Protein AF-A0AAX6FVF2-F1 (afdb_monomer_lite)

Organism: Iris pallida (NCBI:txid29817)

Sequence (138 aa):
MNSWFPSPFGSSSSSSNPPPPSGSSSMSAHHRASDRPQSPSNGPPSPAEAAGVIARLKEKSNDELKKLLTDKNAYEAFFNSLEQVKVQKNLRRDLWEETLQLARENLEKEPRISELRNQARFYVRLFGQLSWLLLKKN

Secondary structure (DSSP, 8-state):
-----------------PPPPP-----------S-SPPPPP-SPPPHHHHHHHHHHHHTS-HHHHHHHHH-HHHHHHHHHH-HHHHHHHHHHHHHHHHHHHHHHHHHHHHHHHHHHHHHHHHHHHHHHHHHHHHHHH-

Foldseek 3Di:
DDDDDDDDDDDDDDDDDDDDDDDDDDDDDDDPPDPDPPDPPPDDDDPVVVVLVVVVVVPDDPVLNVCCVPPPVSVVVVCCVDPVNVVVVVVVVVVVVVVVVVVVVVVVCVVVVVVVVVVVVVVVVVVVVVVVVVVVVD

pLDDT: mean 79.13, std 23.98, range [31.61, 98.56]

Radius of gyration: 29.78 Å; chains: 1; bounding box: 60×43×84 Å

InterPro domains:
  IPR009851 Modifier of rudimentary, Modr [PF07200] (58-119)

Structure (mmCIF, N/CA/C/O backbone):
data_AF-A0AAX6FVF2-F1
#
_entry.id   AF-A0AAX6FVF2-F1
#
loop_
_atom_site.group_PDB
_atom_site.id
_atom_site.type_symbol
_atom_site.label_atom_id
_atom_site.label_alt_id
_atom_site.label_comp_id
_atom_site.label_asym_id
_atom_site.label_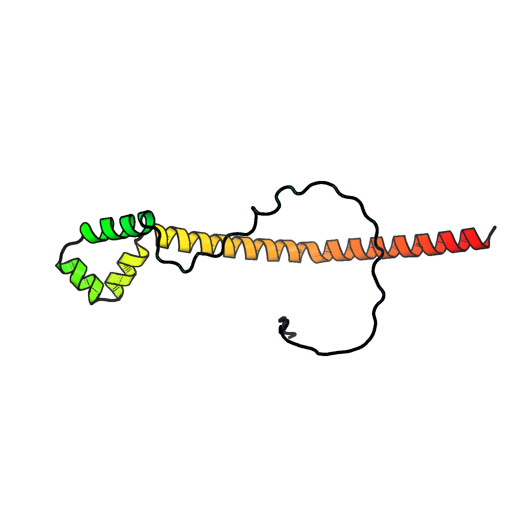entity_id
_atom_site.label_seq_id
_atom_site.pdbx_PDB_ins_code
_atom_site.Cartn_x
_atom_site.Cartn_y
_atom_site.Cartn_z
_atom_site.occupancy
_atom_site.B_iso_or_equiv
_atom_site.auth_seq_id
_atom_site.auth_comp_id
_atom_site.auth_asym_id
_atom_site.auth_atom_id
_atom_site.pdbx_PDB_model_num
ATOM 1 N N . MET A 1 1 ? 25.394 14.541 0.093 1.00 36.22 1 MET A N 1
ATOM 2 C CA . MET A 1 1 ? 24.002 14.104 0.333 1.00 36.22 1 MET A CA 1
ATOM 3 C C . MET A 1 1 ? 23.120 15.151 -0.323 1.00 36.22 1 MET A C 1
ATOM 5 O O . MET A 1 1 ? 23.001 16.238 0.223 1.00 36.22 1 MET A O 1
ATOM 9 N N . ASN A 1 2 ? 22.634 14.884 -1.538 1.00 39.12 2 ASN A N 1
ATOM 10 C CA . ASN A 1 2 ? 21.880 15.860 -2.329 1.00 39.12 2 ASN A CA 1
ATOM 11 C C . ASN A 1 2 ? 20.389 15.561 -2.172 1.00 39.12 2 ASN A C 1
ATOM 13 O O . ASN A 1 2 ? 19.934 14.469 -2.510 1.00 39.12 2 ASN A O 1
ATOM 17 N N . SER A 1 3 ? 19.666 16.517 -1.600 1.00 38.47 3 SER A N 1
ATOM 18 C CA . SER A 1 3 ? 18.232 16.475 -1.347 1.00 38.47 3 SER A CA 1
ATOM 19 C C . SER A 1 3 ? 17.444 16.705 -2.636 1.00 38.47 3 SER A C 1
ATOM 21 O O . SER A 1 3 ? 17.683 17.647 -3.389 1.00 38.47 3 SER A O 1
ATOM 23 N N . TRP A 1 4 ? 16.492 15.809 -2.871 1.00 43.91 4 TRP A N 1
ATOM 24 C CA . TRP A 1 4 ? 15.610 15.771 -4.028 1.00 43.91 4 TRP A CA 1
ATOM 25 C C . TRP A 1 4 ? 14.257 16.360 -3.627 1.00 43.91 4 TRP A C 1
ATOM 27 O O . TRP A 1 4 ? 13.455 15.658 -3.027 1.00 43.91 4 TRP A O 1
ATOM 37 N N . PHE A 1 5 ? 13.998 17.630 -3.939 1.00 54.09 5 PHE A N 1
ATOM 38 C CA . PHE A 1 5 ? 12.639 18.189 -3.985 1.00 54.09 5 PHE A CA 1
ATOM 39 C C . PHE A 1 5 ? 12.593 19.374 -4.961 1.00 54.09 5 PHE A C 1
ATOM 41 O O . PHE A 1 5 ? 13.480 20.227 -4.898 1.00 54.09 5 PHE A O 1
ATOM 48 N N . PRO A 1 6 ? 11.582 19.479 -5.844 1.00 47.97 6 PRO A N 1
ATOM 49 C CA . PRO A 1 6 ? 11.324 20.701 -6.591 1.00 47.97 6 PRO A CA 1
ATOM 50 C C . PRO A 1 6 ? 10.331 21.589 -5.820 1.00 47.97 6 PRO A C 1
ATOM 52 O O . PRO A 1 6 ? 9.224 21.163 -5.493 1.00 47.97 6 PRO A O 1
ATOM 55 N N . SER A 1 7 ? 10.720 22.835 -5.542 1.00 42.03 7 SER A N 1
ATOM 56 C CA . SER A 1 7 ? 9.819 23.873 -5.021 1.00 42.03 7 SER A CA 1
ATOM 57 C C . SER A 1 7 ? 8.908 24.396 -6.140 1.00 42.03 7 SER A C 1
ATOM 59 O O . SER A 1 7 ? 9.421 24.736 -7.208 1.00 42.03 7 SER A O 1
ATOM 61 N N . PRO A 1 8 ? 7.586 24.531 -5.927 1.00 55.03 8 PRO A N 1
ATOM 62 C CA . PRO A 1 8 ? 6.686 25.080 -6.927 1.00 55.03 8 PRO A CA 1
ATOM 63 C C . PRO A 1 8 ? 6.201 26.470 -6.503 1.00 55.03 8 PRO A C 1
ATOM 65 O O . PRO A 1 8 ? 5.220 26.559 -5.777 1.00 55.03 8 PRO A O 1
ATOM 68 N N . PHE A 1 9 ? 6.853 27.548 -6.952 1.00 38.78 9 PHE A N 1
ATOM 69 C CA . PHE A 1 9 ? 6.168 28.811 -7.278 1.00 38.78 9 PHE A CA 1
ATOM 70 C C . PHE A 1 9 ? 7.120 29.849 -7.895 1.00 38.78 9 PHE A C 1
ATOM 72 O O . PHE A 1 9 ? 8.127 30.208 -7.297 1.00 38.78 9 PHE A O 1
ATOM 79 N N . GLY A 1 10 ? 6.726 30.368 -9.061 1.00 34.28 10 GLY A N 1
ATOM 80 C CA . GLY A 1 10 ? 6.940 31.757 -9.478 1.00 34.28 10 GLY A CA 1
ATOM 81 C C . GLY A 1 10 ? 8.358 32.203 -9.843 1.00 34.28 10 GLY A C 1
ATOM 82 O O . GLY A 1 10 ? 9.092 32.710 -9.004 1.00 34.28 10 GLY A O 1
ATOM 83 N N . SER A 1 11 ? 8.687 32.185 -11.135 1.00 33.28 11 SER A N 1
ATOM 84 C CA . SER A 1 11 ? 9.679 33.109 -11.699 1.00 33.28 11 SER A CA 1
ATOM 85 C C . SER A 1 11 ? 9.024 33.903 -12.821 1.00 33.28 11 SER A C 1
ATOM 87 O O . SER A 1 11 ? 8.645 33.351 -13.852 1.00 33.28 11 SER A O 1
ATOM 89 N N . SER A 1 12 ? 8.863 35.201 -12.590 1.00 36.22 12 SER A N 1
ATOM 90 C CA . SER A 1 12 ? 8.478 36.178 -13.600 1.00 36.22 12 SER A CA 1
ATOM 91 C C . SER A 1 12 ? 9.631 36.395 -14.586 1.00 36.22 12 SER A C 1
ATOM 93 O O . SER A 1 12 ? 10.761 36.627 -14.173 1.00 36.22 12 SER A O 1
ATOM 95 N N . SER A 1 13 ? 9.288 36.377 -15.874 1.00 32.94 13 SER A N 1
ATOM 96 C CA . SER A 1 13 ? 9.892 37.133 -16.983 1.00 32.94 13 SER A CA 1
ATOM 97 C C . SER A 1 13 ? 11.406 37.026 -17.235 1.00 32.94 13 SER A C 1
ATOM 99 O O . SER A 1 13 ? 12.203 37.757 -16.658 1.00 32.94 13 SER A O 1
ATOM 101 N N . SER A 1 14 ? 11.789 36.275 -18.273 1.00 36.97 14 SER A N 1
ATOM 102 C CA . SER A 1 14 ? 12.232 36.816 -19.581 1.00 36.97 14 SER A CA 1
ATOM 103 C C . SER A 1 14 ? 13.164 35.852 -20.338 1.00 36.97 14 SER A C 1
ATOM 105 O O . SER A 1 14 ? 13.958 35.132 -19.746 1.00 36.97 14 SER A O 1
ATOM 107 N N . SER A 1 15 ? 13.076 35.929 -21.671 1.00 36.03 15 SER A N 1
ATOM 108 C CA . SER A 1 15 ? 14.020 35.425 -22.685 1.00 36.03 15 SER A CA 1
ATOM 109 C C . SER A 1 15 ? 13.740 34.061 -23.351 1.00 36.03 15 SER A C 1
ATOM 111 O O . SER A 1 15 ? 14.185 33.002 -22.921 1.00 36.03 15 SER A O 1
ATOM 113 N N . SER A 1 16 ? 12.999 34.167 -24.465 1.00 45.78 16 SER A N 1
ATOM 114 C CA . SER A 1 16 ? 13.171 33.503 -25.775 1.00 45.78 16 SER A CA 1
ATOM 115 C C . SER A 1 16 ? 13.467 31.998 -25.852 1.00 45.78 16 SER A C 1
ATOM 117 O O . SER A 1 16 ? 14.612 31.581 -25.729 1.00 45.78 16 SER A O 1
ATOM 119 N N . ASN A 1 17 ? 12.455 31.227 -26.270 1.00 51.97 17 ASN A N 1
ATOM 120 C CA . ASN A 1 17 ? 12.610 29.950 -26.977 1.00 51.97 17 ASN A CA 1
ATOM 121 C C . ASN A 1 17 ? 11.604 29.871 -28.152 1.00 51.97 17 ASN A C 1
ATOM 123 O O . ASN A 1 17 ? 10.545 30.499 -28.075 1.00 51.97 17 ASN A O 1
ATOM 127 N N . PRO A 1 18 ? 11.938 29.166 -29.252 1.00 45.06 18 PRO A N 1
ATOM 128 C CA . PRO A 1 18 ? 11.233 29.254 -30.536 1.00 45.06 18 PRO A CA 1
ATOM 129 C C . PRO A 1 18 ? 9.893 28.489 -30.540 1.00 45.06 18 PRO A C 1
ATOM 131 O O . PRO A 1 18 ? 9.710 27.575 -29.732 1.00 45.06 18 PRO A O 1
ATOM 134 N N . PRO A 1 19 ? 8.948 28.829 -31.441 1.00 48.94 19 PRO A N 1
ATOM 135 C CA . PRO A 1 19 ? 7.636 28.185 -31.484 1.00 48.94 19 PRO A CA 1
ATOM 136 C C . PRO A 1 19 ? 7.715 26.745 -32.033 1.00 48.94 19 PRO A C 1
ATOM 138 O O . PRO A 1 19 ? 8.515 26.479 -32.935 1.00 48.94 19 PRO A O 1
ATOM 141 N N . PRO A 1 20 ? 6.875 25.810 -31.547 1.00 48.06 20 PRO A N 1
ATOM 142 C CA . PRO A 1 20 ? 6.746 24.479 -32.137 1.00 48.06 20 PRO A CA 1
ATOM 143 C C . PRO A 1 20 ? 5.955 24.525 -33.462 1.00 48.06 20 PRO A C 1
ATOM 145 O O . PRO A 1 20 ? 5.094 25.395 -33.636 1.00 48.06 20 PRO A O 1
ATOM 148 N N . PRO A 1 21 ? 6.203 23.594 -34.404 1.00 40.53 21 PRO A N 1
ATOM 149 C CA . PRO A 1 21 ? 5.499 23.573 -35.679 1.00 40.53 21 PRO A CA 1
ATOM 150 C C . PRO A 1 21 ? 4.025 23.206 -35.474 1.00 40.53 21 PRO A C 1
ATOM 152 O O . PRO A 1 21 ? 3.691 22.204 -34.843 1.00 40.53 21 PRO A O 1
ATOM 155 N N . SER A 1 22 ? 3.140 24.023 -36.043 1.00 43.12 22 SER A N 1
ATOM 156 C CA . SER A 1 22 ? 1.724 23.695 -36.195 1.00 43.12 22 SER A CA 1
ATOM 157 C C . SER A 1 22 ? 1.552 22.720 -37.359 1.00 43.12 22 SER A C 1
ATOM 159 O O . SER A 1 22 ? 1.922 23.033 -38.488 1.00 43.12 22 SER A O 1
ATOM 161 N N . GLY A 1 23 ? 0.972 21.553 -37.085 1.00 36.50 23 GLY A N 1
ATOM 162 C CA . GLY A 1 23 ? 0.585 20.558 -38.083 1.00 36.50 23 GLY A CA 1
ATOM 163 C C . GLY A 1 23 ? -0.650 19.799 -37.606 1.00 36.50 23 GLY A C 1
ATOM 164 O O . GLY A 1 23 ? -0.570 18.979 -36.699 1.00 36.50 23 GLY A O 1
ATOM 165 N N . SER A 1 24 ? -1.798 20.139 -38.189 1.00 41.34 24 SER A N 1
ATOM 166 C CA . SER A 1 24 ? -3.126 19.573 -37.931 1.00 41.34 24 SER A CA 1
ATOM 167 C C . SER A 1 24 ? -3.223 18.100 -38.341 1.00 41.34 24 SER A C 1
ATOM 169 O O . SER A 1 24 ? -2.796 17.745 -39.438 1.00 41.34 24 SER A O 1
ATOM 171 N N . SER A 1 25 ? -3.849 17.266 -37.503 1.00 31.61 25 SER A N 1
ATOM 172 C CA . SER A 1 25 ? -4.583 16.053 -37.908 1.00 31.61 25 SER A CA 1
ATOM 173 C C . SER A 1 25 ? -5.517 15.618 -36.774 1.00 31.61 25 SER A C 1
ATOM 175 O O . SER A 1 25 ? -5.077 15.090 -35.755 1.00 31.61 25 SER A O 1
ATOM 177 N N . SER A 1 26 ? -6.815 15.871 -36.940 1.00 42.97 26 SER A N 1
ATOM 178 C CA . SER A 1 26 ? -7.888 15.410 -36.057 1.00 42.97 26 SER A CA 1
ATOM 179 C C . SER A 1 26 ? -8.050 13.894 -36.128 1.00 42.97 26 SER A C 1
ATOM 181 O O . SER A 1 26 ? -8.295 13.423 -37.226 1.00 42.97 26 SER A O 1
ATOM 183 N N . MET A 1 27 ? -8.032 13.157 -35.013 1.00 37.66 27 MET A N 1
ATOM 184 C CA . MET A 1 27 ? -8.818 11.920 -34.835 1.00 37.66 27 MET A CA 1
ATOM 185 C C . MET A 1 27 ? -8.955 11.599 -33.329 1.00 37.66 27 MET A C 1
ATOM 187 O O . MET A 1 27 ? -7.959 11.393 -32.642 1.00 37.66 27 MET A O 1
ATOM 191 N N . SER A 1 28 ? -10.199 11.482 -32.861 1.00 33.06 28 SER A N 1
ATOM 192 C CA . SER A 1 28 ? -10.640 10.604 -31.762 1.00 33.06 28 SER A CA 1
ATOM 193 C C . SER A 1 28 ? -10.348 10.999 -30.308 1.00 33.06 28 SER A C 1
ATOM 195 O O . SER A 1 28 ? -9.429 10.520 -29.645 1.00 33.06 28 SER A O 1
ATOM 197 N N . ALA A 1 29 ? -11.293 11.767 -29.766 1.00 46.72 29 ALA A N 1
ATOM 198 C CA . ALA A 1 29 ? -11.652 11.748 -28.357 1.00 46.72 29 ALA A CA 1
ATOM 199 C C . ALA A 1 29 ? -12.158 10.351 -27.950 1.00 46.72 29 ALA A C 1
ATOM 201 O O . ALA A 1 29 ? -13.327 10.049 -28.145 1.00 46.72 29 ALA A O 1
ATOM 202 N N . HIS A 1 30 ? -11.305 9.514 -27.355 1.00 41.75 30 HIS A N 1
ATOM 203 C CA . HIS A 1 30 ? -11.753 8.368 -26.559 1.00 41.75 30 HIS A CA 1
ATOM 204 C C . HIS A 1 30 ? -10.843 8.160 -25.339 1.00 41.75 30 HIS A C 1
ATOM 206 O O . HIS A 1 30 ? -9.685 7.771 -25.445 1.00 41.75 30 HIS A O 1
ATOM 212 N N . HIS A 1 31 ? -11.422 8.446 -24.170 1.00 44.12 31 HIS A N 1
ATOM 213 C CA . HIS A 1 31 ? -11.210 7.767 -22.889 1.00 44.12 31 HIS A CA 1
ATOM 214 C C . HIS A 1 31 ? -9.762 7.440 -22.479 1.00 44.12 31 HIS A C 1
ATOM 216 O O . HIS A 1 31 ? -9.312 6.301 -22.543 1.00 44.12 31 HIS A O 1
ATOM 222 N N . ARG A 1 32 ? -9.071 8.421 -21.892 1.00 42.50 32 ARG A N 1
ATOM 223 C CA . ARG A 1 32 ? -7.971 8.178 -20.934 1.00 42.50 32 ARG A CA 1
ATOM 224 C C . ARG A 1 32 ? -8.291 8.830 -19.588 1.00 42.50 32 ARG A C 1
ATOM 226 O O . ARG A 1 32 ? -7.498 9.573 -19.026 1.00 42.50 32 ARG A O 1
ATOM 233 N N . ALA A 1 33 ? -9.492 8.563 -19.087 1.00 44.25 33 ALA A N 1
ATOM 234 C CA . ALA A 1 33 ? -9.923 8.947 -17.748 1.00 44.25 33 ALA A CA 1
ATOM 235 C C . ALA A 1 33 ? -10.429 7.700 -17.010 1.00 44.25 33 ALA A C 1
ATOM 237 O O . ALA A 1 33 ? -11.616 7.585 -16.743 1.00 44.25 33 ALA A O 1
ATOM 238 N N . SER A 1 34 ? -9.550 6.726 -16.754 1.00 51.22 34 SER A N 1
ATOM 239 C CA . SER A 1 34 ? -9.898 5.595 -15.877 1.00 51.22 34 SER A CA 1
ATOM 240 C C . SER A 1 34 ? -8.738 5.009 -15.061 1.00 51.22 34 SER A C 1
ATOM 242 O O . SER A 1 34 ? -8.964 4.038 -14.354 1.00 51.22 34 SER A O 1
ATOM 244 N N . ASP A 1 35 ? -7.539 5.605 -15.087 1.00 45.34 35 ASP A N 1
ATOM 245 C CA . ASP A 1 35 ? -6.377 5.083 -14.336 1.00 45.34 35 ASP A CA 1
ATOM 246 C C . ASP A 1 35 ? -5.830 6.053 -13.283 1.00 45.34 35 ASP A C 1
ATOM 248 O O . ASP A 1 35 ? -4.775 5.818 -12.698 1.00 45.34 35 ASP A O 1
ATOM 252 N N . ARG A 1 36 ? -6.528 7.162 -13.002 1.00 46.81 36 ARG A N 1
ATOM 253 C CA . ARG A 1 36 ? -6.190 7.961 -11.821 1.00 46.81 36 ARG A CA 1
ATOM 254 C C . ARG A 1 36 ? -6.860 7.292 -10.622 1.00 46.81 36 ARG A C 1
ATOM 256 O O . ARG A 1 36 ? -8.0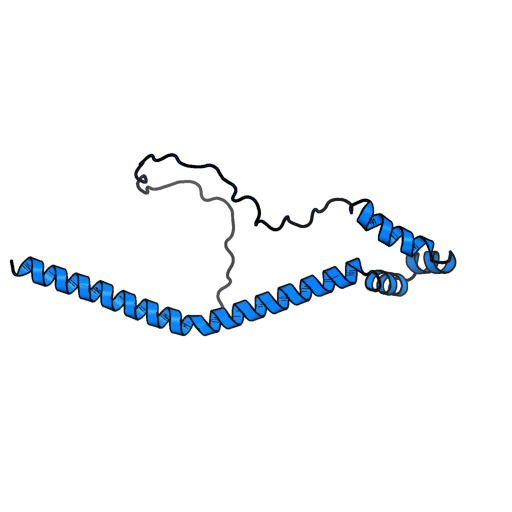89 7.375 -10.555 1.00 46.81 36 ARG A O 1
ATOM 263 N N . PRO A 1 37 ? -6.118 6.668 -9.681 1.00 52.06 37 PRO A N 1
ATOM 264 C CA . PRO A 1 37 ? -6.718 6.238 -8.429 1.00 52.06 37 PRO A CA 1
ATOM 265 C C . PRO A 1 37 ? -7.348 7.481 -7.812 1.00 52.06 37 PRO A C 1
ATOM 267 O O . PRO A 1 37 ? -6.670 8.491 -7.586 1.00 52.06 37 PRO A O 1
ATOM 270 N N . GLN A 1 38 ? -8.671 7.455 -7.663 1.00 57.56 38 GLN A N 1
ATOM 271 C CA . GLN A 1 38 ? -9.371 8.542 -7.008 1.00 57.56 38 GLN A CA 1
ATOM 272 C C . GLN A 1 38 ? -8.747 8.682 -5.625 1.00 57.56 38 GLN A C 1
ATOM 274 O O . GLN A 1 38 ? -8.672 7.713 -4.869 1.00 57.56 38 GLN A O 1
ATOM 279 N N . SER A 1 39 ? -8.215 9.870 -5.336 1.00 56.47 39 SER A N 1
ATOM 280 C CA . SER A 1 39 ? -7.739 10.186 -3.996 1.00 56.47 39 SER A CA 1
ATOM 281 C C . SER A 1 39 ? -8.857 9.831 -3.017 1.00 56.47 39 SER A C 1
ATOM 283 O O . SER A 1 39 ? -10.012 10.139 -3.331 1.00 56.47 39 SER A O 1
ATOM 285 N N . PRO A 1 40 ? -8.554 9.170 -1.882 1.00 61.78 40 PRO A N 1
ATOM 286 C CA . PRO A 1 40 ? -9.576 8.845 -0.902 1.00 61.78 40 PRO A CA 1
ATOM 287 C C . PRO A 1 40 ? -10.330 10.133 -0.590 1.00 61.78 40 PRO A C 1
ATOM 289 O O . PRO A 1 40 ? -9.732 11.145 -0.223 1.00 61.78 40 PRO A O 1
ATOM 292 N N . SER A 1 41 ? -11.629 10.116 -0.873 1.00 60.66 41 SER A N 1
ATOM 293 C CA . SER A 1 41 ? -12.500 11.248 -0.614 1.00 60.66 41 SER A CA 1
ATOM 294 C C . SER A 1 41 ? -12.402 11.559 0.876 1.00 60.66 41 SER A C 1
ATOM 296 O O . SER A 1 41 ? -12.729 10.711 1.700 1.00 60.66 41 SER A O 1
ATOM 298 N N . ASN A 1 42 ? -11.973 12.771 1.232 1.00 61.62 42 ASN A N 1
ATOM 299 C CA . ASN A 1 42 ? -11.995 13.266 2.616 1.00 61.62 42 ASN A CA 1
ATOM 300 C C . ASN A 1 42 ? -13.433 13.571 3.098 1.00 61.62 42 ASN A C 1
ATOM 302 O O . ASN A 1 42 ? -13.626 14.340 4.039 1.00 61.62 42 ASN A O 1
ATOM 306 N N . GLY A 1 43 ? -14.448 13.040 2.412 1.00 71.12 43 GLY A N 1
ATOM 307 C CA . GLY A 1 43 ? -15.849 13.165 2.778 1.00 71.12 43 GLY A CA 1
ATOM 308 C C . GLY A 1 43 ? -16.242 12.215 3.914 1.00 71.12 43 GLY A C 1
ATOM 309 O O . GLY A 1 43 ? -15.492 11.299 4.255 1.00 71.12 43 GLY A O 1
ATOM 310 N N . PRO A 1 44 ? -17.425 12.425 4.514 1.00 72.25 44 PRO A N 1
ATOM 311 C CA . PRO A 1 44 ? -17.982 11.479 5.472 1.00 72.25 44 PRO A CA 1
ATOM 312 C C . PRO A 1 44 ? -18.103 10.083 4.833 1.00 72.25 44 PRO A C 1
ATOM 314 O O . PRO A 1 44 ? -18.369 9.995 3.628 1.00 72.25 44 PRO A O 1
ATOM 317 N N . PRO A 1 45 ? -17.910 9.003 5.616 1.00 74.75 45 PRO A N 1
ATOM 318 C CA . PRO A 1 45 ? -17.991 7.640 5.101 1.00 74.75 45 PRO A CA 1
ATOM 319 C C . PRO A 1 45 ? -19.347 7.397 4.439 1.00 74.75 45 PRO A C 1
ATOM 321 O O . PRO A 1 45 ? -20.370 7.945 4.867 1.00 74.75 45 PRO A O 1
ATOM 324 N N . SER A 1 46 ? -19.360 6.557 3.405 1.00 83.12 46 SER A N 1
ATOM 325 C CA . SER A 1 46 ? -20.605 6.171 2.742 1.00 83.12 46 SER A CA 1
ATOM 326 C C . SER A 1 46 ? -21.574 5.555 3.764 1.00 83.12 46 SER A C 1
ATOM 328 O O . SER A 1 46 ? -21.128 4.857 4.681 1.00 83.12 46 SER A O 1
ATOM 330 N N . PRO A 1 47 ? -22.902 5.736 3.619 1.00 82.62 47 PRO A N 1
ATOM 331 C CA . PRO A 1 47 ? -23.882 5.131 4.521 1.00 82.62 47 PRO A CA 1
ATOM 332 C C . PRO A 1 47 ? -23.678 3.624 4.730 1.00 82.62 47 PRO A C 1
ATOM 334 O O . PRO A 1 47 ? -23.845 3.130 5.842 1.00 82.62 47 PRO A O 1
ATOM 337 N N . ALA A 1 48 ? -23.257 2.899 3.689 1.00 83.69 48 ALA A N 1
ATOM 338 C CA . ALA A 1 48 ? -22.958 1.471 3.775 1.00 83.69 48 ALA A CA 1
ATOM 339 C C . ALA A 1 48 ? -21.716 1.172 4.638 1.00 83.69 48 ALA A C 1
ATOM 341 O O . ALA A 1 48 ? -21.715 0.221 5.420 1.00 83.69 48 ALA A O 1
ATOM 342 N N . GLU A 1 49 ? -20.673 1.999 4.536 1.00 81.56 49 GLU A N 1
ATOM 343 C CA . GLU A 1 49 ? -19.446 1.851 5.325 1.00 81.56 49 GLU A CA 1
ATOM 344 C C . GLU A 1 49 ? -19.708 2.134 6.806 1.00 81.56 49 GLU A C 1
ATOM 346 O O . GLU A 1 49 ? -19.274 1.368 7.670 1.00 81.56 49 GLU A O 1
ATOM 351 N N . ALA A 1 50 ? -20.473 3.192 7.094 1.00 85.38 50 ALA A N 1
ATOM 352 C CA . ALA A 1 50 ? -20.866 3.565 8.448 1.00 85.38 50 ALA A CA 1
ATOM 353 C C . ALA A 1 50 ? -21.815 2.534 9.083 1.00 85.38 50 ALA A C 1
ATOM 355 O O . ALA A 1 50 ? -21.672 2.213 10.265 1.00 85.38 50 ALA A O 1
ATOM 356 N N . ALA A 1 51 ? -22.750 1.968 8.309 1.00 87.25 51 ALA A N 1
ATOM 357 C CA . ALA A 1 51 ? -23.696 0.963 8.794 1.00 87.25 51 ALA A CA 1
ATOM 358 C C . ALA A 1 51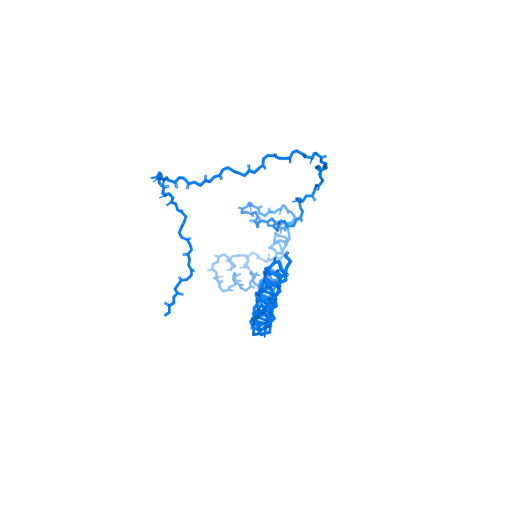 ? -22.995 -0.272 9.387 1.00 87.25 51 ALA A C 1
ATOM 360 O O . ALA A 1 51 ? -23.442 -0.793 10.409 1.00 87.25 51 ALA A O 1
ATOM 361 N N . GLY A 1 52 ? -21.870 -0.700 8.803 1.00 86.81 52 GLY A N 1
ATOM 362 C CA . GLY A 1 52 ? -21.084 -1.825 9.319 1.00 86.81 52 GLY A CA 1
ATOM 363 C C . GLY A 1 52 ? -20.495 -1.564 10.709 1.00 86.81 52 GLY A C 1
ATOM 364 O O . GLY A 1 52 ? -20.547 -2.429 11.584 1.00 86.81 52 GLY A O 1
ATOM 365 N N . VAL A 1 53 ? -19.992 -0.350 10.949 1.00 90.62 53 VAL A N 1
ATOM 366 C CA . VAL A 1 53 ? -19.469 0.051 12.265 1.00 90.62 53 VAL A CA 1
ATOM 367 C C . VAL A 1 53 ? -20.607 0.203 13.275 1.00 90.62 53 VAL A C 1
ATOM 369 O O . VAL A 1 53 ? -20.496 -0.268 14.406 1.00 90.62 53 VAL A O 1
ATOM 372 N N . ILE A 1 54 ? -21.732 0.796 12.863 1.00 91.44 54 ILE A N 1
ATOM 373 C CA . ILE A 1 54 ? -22.915 0.973 13.716 1.00 91.44 54 ILE A CA 1
ATOM 374 C C . ILE A 1 54 ? -23.489 -0.382 14.149 1.00 91.44 54 ILE A C 1
ATOM 376 O O . ILE A 1 54 ? -23.833 -0.543 15.318 1.00 91.44 54 ILE A O 1
ATOM 380 N N . ALA A 1 55 ? -23.556 -1.374 13.255 1.00 91.69 55 ALA A N 1
ATOM 381 C CA . ALA A 1 55 ? -24.005 -2.725 13.598 1.00 91.69 55 ALA A CA 1
ATOM 382 C C . ALA A 1 55 ? -23.135 -3.351 14.703 1.00 91.69 55 ALA A C 1
ATOM 384 O O . ALA A 1 55 ? -23.663 -3.806 15.714 1.00 91.69 55 ALA A O 1
ATOM 385 N N . ARG A 1 56 ? -21.805 -3.256 14.572 1.00 92.44 56 ARG A N 1
ATOM 386 C CA . ARG A 1 56 ? -20.847 -3.737 15.585 1.00 92.44 56 ARG A CA 1
ATOM 387 C C . ARG A 1 56 ? -20.959 -3.004 16.921 1.00 92.44 56 ARG A C 1
ATOM 389 O O . ARG A 1 56 ? -20.726 -3.601 17.967 1.00 92.44 56 ARG A O 1
ATOM 396 N N . LEU A 1 57 ? -21.291 -1.713 16.904 1.00 94.62 57 LEU A N 1
ATOM 397 C CA . LEU A 1 57 ? -21.523 -0.942 18.127 1.00 94.62 57 LEU A CA 1
ATOM 398 C C . LEU A 1 57 ? -22.840 -1.334 18.808 1.00 94.62 57 LEU A C 1
ATOM 400 O O . LEU A 1 57 ? -22.883 -1.404 20.031 1.00 94.62 57 LEU A O 1
ATOM 404 N N . LYS A 1 58 ? -23.895 -1.633 18.039 1.00 94.44 58 LYS A N 1
ATOM 405 C CA . LYS A 1 58 ? -25.194 -2.076 18.576 1.00 94.44 58 LYS A CA 1
ATOM 406 C C . LYS A 1 58 ? -25.137 -3.436 19.277 1.00 94.44 58 LYS A C 1
ATOM 408 O O . LYS A 1 58 ? -25.990 -3.708 20.112 1.00 94.44 58 LYS A O 1
ATOM 413 N N . GLU A 1 59 ? -24.168 -4.276 18.931 1.00 95.06 59 GLU A N 1
ATOM 414 C CA . GLU A 1 59 ? -23.947 -5.586 19.561 1.00 95.06 59 GLU A CA 1
ATOM 415 C C . GLU A 1 59 ? -23.284 -5.487 20.945 1.00 95.06 59 GLU A C 1
ATOM 417 O O . GLU A 1 59 ? -23.253 -6.472 21.680 1.00 95.06 59 GLU A O 1
ATOM 422 N N . LYS A 1 60 ? -22.752 -4.317 21.319 1.00 94.94 60 LYS A N 1
ATOM 423 C CA . LYS A 1 60 ? -22.075 -4.108 22.603 1.00 94.94 60 LYS A CA 1
ATOM 424 C C . LYS A 1 60 ? -23.044 -3.730 23.714 1.00 94.94 60 LYS A C 1
ATOM 426 O O . LYS A 1 60 ? -24.030 -3.026 23.502 1.00 94.94 60 LYS A O 1
ATOM 431 N N . SER A 1 61 ? -22.713 -4.143 24.932 1.00 96.94 61 SER A N 1
ATOM 432 C CA . SER A 1 61 ? -23.443 -3.717 26.128 1.00 96.94 61 SER A CA 1
ATOM 433 C C . SER A 1 61 ? -23.203 -2.234 26.451 1.00 96.94 61 SER A C 1
ATOM 435 O O . SER A 1 61 ? -22.212 -1.632 26.031 1.00 96.94 61 SER A O 1
ATOM 437 N N . ASN A 1 62 ? -24.085 -1.638 27.259 1.00 96.25 62 ASN A N 1
ATOM 438 C CA . ASN A 1 62 ? -23.924 -0.252 27.714 1.00 96.25 62 ASN A CA 1
ATOM 439 C C . ASN A 1 62 ? -22.602 -0.023 28.461 1.00 96.25 62 ASN A C 1
ATOM 441 O O . ASN A 1 62 ? -21.977 1.022 28.287 1.00 96.25 62 ASN A O 1
ATOM 445 N N . ASP A 1 63 ? -22.162 -0.989 29.269 1.00 97.25 63 ASP A N 1
ATOM 446 C CA . ASP A 1 63 ? -20.907 -0.879 30.016 1.00 97.25 63 ASP A CA 1
ATOM 447 C C . ASP A 1 63 ? -19.698 -0.937 29.085 1.00 97.25 63 ASP A C 1
ATOM 449 O O . ASP A 1 63 ? -18.754 -0.163 29.242 1.00 97.25 63 ASP A O 1
ATOM 453 N N . GLU A 1 64 ? -19.745 -1.780 28.051 1.00 96.31 64 GLU A N 1
ATOM 454 C CA . GLU A 1 64 ? -18.718 -1.793 27.013 1.00 96.31 64 GLU A CA 1
ATOM 455 C C . GLU A 1 64 ? -18.693 -0.496 26.207 1.00 96.31 64 GLU A C 1
ATOM 457 O O . GLU A 1 64 ? -17.611 -0.002 25.911 1.00 96.31 64 GLU A O 1
ATOM 462 N N . LEU A 1 65 ? -19.851 0.071 25.858 1.00 97.00 65 LEU A N 1
ATOM 463 C CA . LEU A 1 65 ? -19.921 1.352 25.150 1.00 97.00 65 LEU A CA 1
ATOM 464 C C . LEU A 1 65 ? -19.350 2.491 26.003 1.00 97.00 65 LEU A C 1
ATOM 466 O O . LEU A 1 65 ? -18.530 3.267 25.517 1.00 97.00 65 LEU A O 1
ATOM 470 N N . LYS A 1 66 ? -19.702 2.558 27.293 1.00 97.19 66 LYS A N 1
ATOM 471 C CA . LYS A 1 66 ? -19.095 3.508 28.241 1.00 97.19 66 LYS A CA 1
ATOM 472 C C . LYS A 1 66 ? -17.587 3.305 28.347 1.00 97.19 66 LYS A C 1
ATOM 474 O O . LYS A 1 66 ? -16.832 4.278 28.333 1.00 97.19 66 LYS A O 1
ATOM 479 N N . LYS A 1 67 ? -17.138 2.047 28.402 1.00 97.44 67 LYS A N 1
ATOM 480 C CA . LYS A 1 67 ? -15.715 1.707 28.410 1.00 97.44 67 LYS A CA 1
ATOM 481 C C . LYS A 1 67 ? -15.025 2.177 27.132 1.00 97.44 67 LYS A C 1
ATOM 483 O O . LYS A 1 67 ? -13.983 2.801 27.237 1.00 97.44 67 LYS A O 1
ATOM 488 N N . LEU A 1 68 ? -15.608 1.967 25.952 1.00 97.06 68 LEU A N 1
ATOM 489 C CA . LEU A 1 68 ? -15.060 2.477 24.689 1.00 97.06 68 LEU A CA 1
ATOM 490 C C . LEU A 1 68 ? -14.944 4.007 24.661 1.00 97.06 68 LEU A C 1
ATOM 492 O O . LEU A 1 68 ? -14.033 4.526 24.026 1.00 97.06 68 LEU A O 1
ATOM 496 N N . LEU A 1 69 ? -15.843 4.726 25.338 1.00 95.56 69 LEU A N 1
ATOM 497 C CA . LEU A 1 69 ? -15.792 6.189 25.433 1.00 95.56 69 LEU A CA 1
ATOM 498 C C . LEU A 1 69 ? -14.738 6.705 26.423 1.00 95.56 69 LEU A C 1
ATOM 500 O O . LEU A 1 69 ? -14.290 7.839 26.287 1.00 95.56 69 LEU A O 1
ATOM 504 N N . THR A 1 70 ? -14.361 5.902 27.421 1.00 97.06 70 THR A N 1
ATOM 505 C CA . THR A 1 70 ? -13.527 6.358 28.551 1.00 97.06 70 THR A CA 1
ATOM 506 C C . THR A 1 70 ? -12.113 5.773 28.518 1.00 97.06 70 THR A C 1
ATOM 508 O O . THR A 1 70 ? -11.149 6.443 28.876 1.00 97.06 70 THR A O 1
ATOM 511 N N . ASP A 1 71 ? -11.974 4.521 28.083 1.00 97.94 71 ASP A N 1
ATOM 512 C CA . ASP A 1 71 ? -10.722 3.770 28.033 1.00 97.94 71 ASP A CA 1
ATOM 513 C C . ASP A 1 71 ? -10.170 3.750 26.603 1.00 97.94 71 ASP A C 1
ATOM 515 O O . ASP A 1 71 ? -10.679 3.068 25.706 1.00 97.94 71 ASP A O 1
ATOM 519 N N . LYS A 1 72 ? -9.067 4.478 26.412 1.00 97.06 72 LYS A N 1
ATOM 520 C CA . LYS A 1 72 ? -8.352 4.563 25.138 1.00 97.06 72 LYS A CA 1
ATOM 521 C C . LYS A 1 72 ? -7.908 3.192 24.622 1.00 97.06 72 LYS A C 1
ATOM 523 O O . LYS A 1 72 ? -8.017 2.937 23.427 1.00 97.06 72 LYS A O 1
ATOM 528 N N . ASN A 1 73 ? -7.439 2.302 25.493 1.00 97.25 73 ASN A N 1
ATOM 529 C CA . ASN A 1 73 ? -6.951 0.989 25.071 1.00 97.25 73 ASN A CA 1
ATOM 530 C C . ASN A 1 73 ? -8.111 0.105 24.605 1.00 97.25 73 ASN A C 1
ATOM 532 O O . ASN A 1 73 ? -7.976 -0.632 23.629 1.00 97.25 73 ASN A O 1
ATOM 536 N N . ALA A 1 74 ? -9.270 0.209 25.262 1.00 97.25 74 ALA A N 1
ATOM 537 C CA . ALA A 1 74 ? -10.484 -0.472 24.822 1.00 97.25 74 ALA A CA 1
ATOM 538 C C . ALA A 1 74 ? -10.953 0.037 23.453 1.00 97.25 74 ALA A C 1
ATOM 540 O O . ALA A 1 74 ? -11.297 -0.771 22.586 1.00 97.25 74 ALA A O 1
ATOM 541 N N . TYR A 1 75 ? -10.926 1.357 23.243 1.00 97.12 75 TYR A N 1
ATOM 542 C CA . TYR A 1 75 ? -11.221 1.957 21.945 1.00 97.12 75 TYR A CA 1
ATOM 543 C C . TYR A 1 75 ? -10.259 1.468 20.863 1.00 97.12 75 TYR A C 1
ATOM 545 O O . TYR A 1 75 ? -10.702 0.994 19.821 1.00 97.12 75 TYR A O 1
ATOM 553 N N . GLU A 1 76 ? -8.949 1.533 21.105 1.00 96.56 76 GLU A N 1
ATOM 554 C CA . GLU A 1 76 ? -7.944 1.109 20.131 1.00 96.56 76 GLU A CA 1
ATOM 555 C C . GLU A 1 76 ? -8.069 -0.380 19.801 1.00 96.56 76 GLU A C 1
ATOM 557 O O . GLU A 1 76 ? -7.997 -0.757 18.631 1.00 96.56 76 GLU A O 1
ATOM 562 N N . ALA A 1 77 ? -8.313 -1.234 20.797 1.00 96.31 77 ALA A N 1
ATOM 563 C CA . ALA A 1 77 ? -8.550 -2.656 20.576 1.00 96.31 77 ALA A CA 1
ATOM 564 C C . ALA A 1 77 ? -9.780 -2.893 19.684 1.00 96.31 77 ALA A C 1
ATOM 566 O O . ALA A 1 77 ? -9.703 -3.650 18.715 1.00 96.31 77 ALA A O 1
ATOM 567 N N . PHE A 1 78 ? -10.895 -2.206 19.955 1.00 95.69 78 PHE A N 1
ATOM 568 C CA . PHE A 1 78 ? -12.089 -2.277 19.114 1.00 95.69 78 PHE A CA 1
ATOM 569 C C . PHE A 1 78 ? -11.831 -1.741 17.702 1.00 95.69 78 PHE A C 1
ATOM 571 O O . PHE A 1 78 ? -12.130 -2.429 16.728 1.00 95.69 78 PHE A O 1
ATOM 578 N N . PHE A 1 79 ? -11.219 -0.566 17.575 1.00 94.00 79 PHE A N 1
ATOM 579 C CA . PHE A 1 79 ? -10.891 0.054 16.293 1.00 94.00 79 PHE A CA 1
ATOM 580 C C . PHE A 1 79 ? -10.017 -0.867 15.432 1.00 94.00 79 PHE A C 1
ATOM 582 O O . PHE A 1 79 ? -10.301 -1.083 14.259 1.00 94.00 79 PHE A O 1
ATOM 589 N N . ASN A 1 80 ? -9.002 -1.493 16.030 1.00 94.69 80 ASN A N 1
ATOM 590 C CA . ASN A 1 80 ? -8.133 -2.457 15.353 1.00 94.69 80 ASN A CA 1
ATOM 591 C C . ASN A 1 80 ? -8.821 -3.796 15.042 1.00 94.69 80 ASN A C 1
ATOM 593 O O . ASN A 1 80 ? -8.333 -4.554 14.202 1.00 94.69 80 ASN A O 1
ATOM 597 N N . SER A 1 81 ? -9.940 -4.104 15.700 1.00 93.81 81 SER A N 1
ATOM 598 C CA . SER A 1 81 ? -10.737 -5.299 15.410 1.00 93.81 81 SER A CA 1
ATOM 599 C C . SER A 1 81 ? -11.609 -5.150 14.159 1.00 93.81 81 SER A C 1
ATOM 601 O O . SER A 1 81 ? -11.950 -6.169 13.552 1.00 93.81 81 SER A O 1
ATOM 603 N N . LEU A 1 82 ? -11.929 -3.910 13.756 1.00 93.44 82 LEU A N 1
ATOM 604 C CA . LEU A 1 82 ? -12.780 -3.613 12.604 1.00 93.44 82 LEU A CA 1
ATOM 605 C C . LEU A 1 82 ? -12.132 -4.098 11.303 1.00 93.44 82 LEU A C 1
ATOM 607 O O . LEU A 1 82 ? -10.987 -3.761 10.998 1.00 93.44 82 LEU A O 1
ATOM 611 N N . GLU A 1 83 ? -12.895 -4.844 10.504 1.00 91.06 83 GLU A N 1
ATOM 612 C CA . GLU A 1 83 ? -12.397 -5.437 9.257 1.00 91.06 83 GLU A CA 1
ATOM 613 C C . GLU A 1 83 ? -11.915 -4.372 8.268 1.00 91.06 83 GLU A C 1
ATOM 615 O O . GLU A 1 83 ? -10.835 -4.489 7.705 1.00 91.06 83 GLU A O 1
ATOM 620 N N . GLN A 1 84 ? -12.651 -3.267 8.148 1.00 88.94 84 GLN A N 1
ATOM 621 C CA . GLN A 1 84 ? -12.272 -2.123 7.311 1.00 88.94 84 GLN A CA 1
ATOM 622 C C . GLN A 1 84 ? -10.880 -1.578 7.676 1.00 88.94 84 GLN A C 1
ATOM 624 O O . GLN A 1 84 ? -10.062 -1.303 6.800 1.00 88.94 84 GLN A O 1
ATOM 629 N N . VAL A 1 85 ? -10.581 -1.476 8.976 1.00 92.25 85 VAL A N 1
ATOM 630 C CA . VAL A 1 85 ? -9.287 -0.988 9.472 1.00 92.25 85 VAL A CA 1
ATOM 631 C C . VAL A 1 85 ? -8.182 -2.004 9.185 1.00 92.25 85 VAL A C 1
ATOM 633 O O . VAL A 1 85 ? -7.084 -1.614 8.785 1.00 92.25 85 VAL A O 1
ATOM 636 N N . LYS A 1 86 ? -8.456 -3.304 9.344 1.00 93.94 86 LYS A N 1
ATOM 637 C CA . LYS A 1 86 ? -7.503 -4.372 9.007 1.00 93.94 86 LYS A CA 1
ATOM 638 C C . LYS A 1 86 ? -7.176 -4.382 7.518 1.00 93.94 86 LYS A C 1
ATOM 640 O O . LYS A 1 86 ? -5.999 -4.348 7.166 1.00 93.94 86 LYS A O 1
ATOM 645 N N . VAL A 1 87 ? -8.198 -4.353 6.664 1.00 92.88 87 VAL A N 1
ATOM 646 C CA . VAL A 1 87 ? -8.057 -4.308 5.204 1.00 92.88 87 VAL A CA 1
ATOM 647 C C . VAL A 1 87 ? -7.231 -3.095 4.788 1.00 92.88 87 VAL A C 1
ATOM 649 O O . VAL A 1 87 ? -6.243 -3.249 4.077 1.00 92.88 87 VAL A O 1
ATOM 652 N N . GLN A 1 88 ? -7.552 -1.899 5.290 1.00 91.88 88 GLN A N 1
ATOM 653 C CA . GLN A 1 88 ? -6.809 -0.686 4.944 1.00 91.88 88 GLN A CA 1
ATOM 654 C C . GLN A 1 88 ? -5.344 -0.737 5.406 1.00 91.88 88 GLN A C 1
ATOM 656 O O . GLN A 1 88 ? -4.445 -0.297 4.686 1.00 91.88 88 GLN A O 1
ATOM 661 N N . LYS A 1 89 ? -5.083 -1.260 6.611 1.00 93.69 89 LYS A N 1
ATOM 662 C CA . LYS A 1 89 ? -3.716 -1.429 7.127 1.00 93.69 89 LYS A CA 1
ATOM 663 C C . LYS A 1 89 ? -2.911 -2.413 6.290 1.00 93.69 89 LYS A C 1
ATOM 665 O O . LYS A 1 89 ? -1.741 -2.144 6.028 1.00 93.69 89 LYS A O 1
ATOM 670 N N . ASN A 1 90 ? -3.530 -3.518 5.886 1.00 95.75 90 ASN A N 1
ATOM 671 C CA . ASN A 1 90 ? -2.884 -4.518 5.049 1.00 95.75 90 ASN A CA 1
ATOM 672 C C . ASN A 1 90 ? -2.590 -3.961 3.663 1.00 95.75 90 ASN A C 1
ATOM 674 O O . ASN A 1 90 ? -1.430 -3.933 3.283 1.00 95.75 90 ASN A O 1
ATOM 678 N N . LEU A 1 91 ? -3.577 -3.351 3.005 1.00 96.69 91 LEU A N 1
ATOM 679 C CA . LEU A 1 91 ? -3.388 -2.727 1.697 1.00 96.69 91 LEU A CA 1
ATOM 680 C C . LEU A 1 91 ? -2.247 -1.701 1.703 1.00 96.69 91 LEU A C 1
ATOM 682 O O . LEU A 1 91 ? -1.439 -1.660 0.784 1.00 96.69 91 LEU A O 1
ATOM 686 N N . ARG A 1 92 ? -2.146 -0.877 2.755 1.00 96.50 92 ARG A N 1
ATOM 687 C CA . ARG A 1 92 ? -1.033 0.072 2.898 1.00 96.50 92 ARG A CA 1
ATOM 688 C C . ARG A 1 92 ?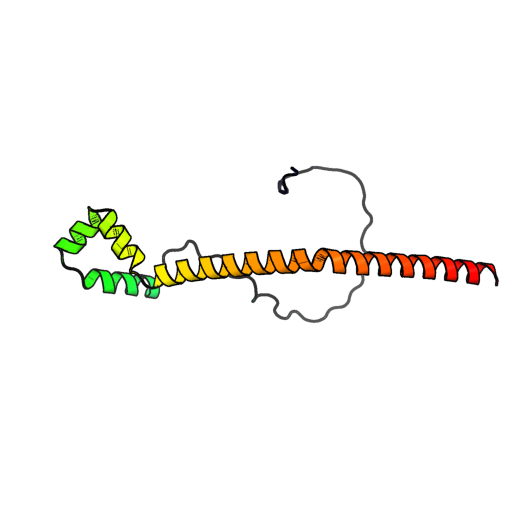 0.320 -0.636 2.980 1.00 96.50 92 ARG A C 1
ATOM 690 O O . ARG A 1 92 ? 1.283 -0.145 2.398 1.00 96.50 92 ARG A O 1
ATOM 697 N N . ARG A 1 93 ? 0.403 -1.722 3.750 1.00 97.31 93 ARG A N 1
ATOM 698 C CA . ARG A 1 93 ? 1.633 -2.505 3.902 1.00 97.31 93 ARG A CA 1
ATOM 699 C C . ARG A 1 93 ? 2.021 -3.143 2.576 1.00 97.31 93 ARG A C 1
ATOM 701 O O . ARG A 1 93 ? 3.148 -2.951 2.145 1.00 97.31 93 ARG A O 1
ATOM 708 N N . ASP A 1 94 ? 1.076 -3.810 1.928 1.00 97.44 94 ASP A N 1
ATOM 709 C CA . ASP A 1 94 ? 1.302 -4.538 0.683 1.00 97.44 94 ASP A CA 1
ATOM 710 C C . ASP A 1 94 ? 1.756 -3.566 -0.417 1.00 97.44 94 ASP A C 1
ATOM 712 O O . ASP A 1 94 ? 2.798 -3.770 -1.033 1.00 97.44 94 ASP A O 1
ATOM 716 N N . LEU A 1 95 ? 1.080 -2.418 -0.562 1.00 98.19 95 LEU A N 1
ATOM 717 C CA . LEU A 1 95 ? 1.500 -1.357 -1.487 1.00 98.19 95 LEU A CA 1
ATOM 718 C C . LEU A 1 95 ? 2.913 -0.842 -1.195 1.00 98.19 95 LEU A C 1
ATOM 720 O O . LEU A 1 95 ? 3.678 -0.558 -2.119 1.00 98.19 95 LEU A O 1
ATOM 724 N N . TRP A 1 96 ? 3.260 -0.675 0.082 1.00 98.12 96 TRP A N 1
ATOM 725 C CA . TRP A 1 96 ? 4.594 -0.233 0.476 1.00 98.12 96 TRP A CA 1
ATOM 726 C C . TRP A 1 96 ? 5.659 -1.276 0.130 1.00 98.12 96 TRP A C 1
ATOM 728 O O . TRP A 1 96 ? 6.703 -0.926 -0.421 1.00 98.12 96 TRP A O 1
ATOM 738 N N . GLU A 1 97 ? 5.392 -2.546 0.428 1.00 98.38 97 GLU A N 1
ATOM 739 C CA . GLU A 1 97 ? 6.292 -3.660 0.135 1.00 98.38 97 GLU A CA 1
ATOM 740 C C . GLU A 1 97 ? 6.503 -3.827 -1.373 1.00 98.38 97 GLU A C 1
ATOM 742 O O . GLU A 1 97 ? 7.650 -3.882 -1.820 1.00 98.38 97 GLU A O 1
ATOM 747 N N . GLU A 1 98 ? 5.433 -3.796 -2.169 1.00 98.00 98 GLU A N 1
ATOM 748 C CA . GLU A 1 98 ? 5.512 -3.851 -3.632 1.00 98.00 98 GLU A CA 1
ATOM 749 C C . GLU A 1 98 ? 6.282 -2.659 -4.207 1.00 98.00 98 GLU A C 1
ATOM 751 O O . GLU A 1 98 ? 7.166 -2.829 -5.048 1.00 98.00 98 GLU A O 1
ATOM 756 N N . THR A 1 99 ? 6.011 -1.444 -3.720 1.00 98.31 99 THR A N 1
ATOM 757 C CA . THR A 1 99 ? 6.727 -0.238 -4.166 1.00 98.31 99 THR A CA 1
ATOM 758 C C . THR A 1 99 ? 8.220 -0.335 -3.855 1.00 98.31 99 THR A C 1
ATOM 760 O O . THR A 1 99 ? 9.060 0.017 -4.688 1.00 98.31 99 THR A O 1
ATOM 763 N N . LEU A 1 100 ? 8.571 -0.831 -2.666 1.00 98.44 100 LEU A N 1
ATOM 764 C CA . LEU A 1 100 ? 9.959 -1.032 -2.266 1.00 98.44 100 LEU A CA 1
ATOM 765 C C . LEU A 1 100 ? 10.646 -2.091 -3.135 1.00 98.44 100 LEU A C 1
ATOM 767 O O . LEU A 1 100 ? 11.794 -1.900 -3.542 1.00 98.44 100 LEU A O 1
ATOM 771 N N . GLN A 1 101 ? 9.955 -3.189 -3.431 1.00 98.50 101 GLN A N 1
ATOM 772 C CA . GLN A 1 101 ? 10.476 -4.262 -4.268 1.00 98.50 101 GLN A CA 1
ATOM 773 C C . GLN A 1 101 ? 10.710 -3.785 -5.708 1.00 98.50 101 GLN A C 1
ATOM 775 O O . GLN A 1 101 ? 11.806 -3.962 -6.240 1.00 98.50 101 GLN A O 1
ATOM 780 N N . LEU A 1 102 ? 9.750 -3.067 -6.296 1.00 98.56 102 LEU A N 1
ATOM 781 C CA . LEU A 1 102 ? 9.898 -2.449 -7.617 1.00 98.56 102 LEU A CA 1
ATOM 782 C C . LEU A 1 102 ? 11.074 -1.467 -7.669 1.00 98.56 102 LEU A C 1
ATOM 784 O O . LEU A 1 102 ? 11.829 -1.455 -8.641 1.00 98.56 102 LEU A O 1
ATOM 788 N N . ALA A 1 103 ? 11.265 -0.653 -6.628 1.00 98.44 103 ALA A N 1
ATOM 789 C CA . ALA A 1 103 ? 12.393 0.273 -6.559 1.00 98.44 103 ALA A CA 1
ATOM 790 C C . ALA A 1 103 ? 13.744 -0.464 -6.560 1.00 98.44 103 ALA A C 1
ATOM 792 O O . ALA A 1 103 ? 14.683 -0.025 -7.226 1.00 98.44 103 ALA A O 1
ATOM 793 N N . ARG A 1 104 ? 13.836 -1.600 -5.857 1.00 98.50 104 ARG A N 1
ATOM 794 C CA . ARG A 1 104 ? 15.039 -2.447 -5.833 1.00 98.50 104 ARG A CA 1
ATOM 795 C C . ARG A 1 104 ? 15.313 -3.083 -7.189 1.00 98.50 104 ARG A C 1
ATOM 797 O O . ARG A 1 104 ? 16.425 -2.965 -7.690 1.00 98.50 104 ARG A O 1
ATOM 804 N N . GLU A 1 105 ? 14.303 -3.689 -7.805 1.00 98.38 105 GLU A N 1
ATOM 805 C CA . GLU A 1 105 ? 14.439 -4.314 -9.125 1.00 98.38 105 GLU A CA 1
ATOM 806 C C . GLU A 1 105 ? 14.788 -3.300 -10.217 1.00 98.38 105 GLU A C 1
ATOM 808 O O . GLU A 1 105 ? 15.554 -3.597 -11.133 1.00 98.38 105 GLU A O 1
ATOM 813 N N . ASN A 1 106 ? 14.242 -2.085 -10.133 1.00 98.38 106 ASN A N 1
ATOM 814 C CA . ASN A 1 106 ? 14.608 -1.007 -11.045 1.00 98.38 106 ASN A CA 1
ATOM 815 C C . ASN A 1 106 ? 16.067 -0.596 -10.850 1.00 98.38 106 ASN A C 1
ATOM 817 O O . ASN A 1 106 ? 16.799 -0.492 -11.833 1.00 98.38 106 ASN A O 1
ATOM 821 N N . LEU A 1 107 ? 16.507 -0.426 -9.600 1.00 98.38 107 LEU A N 1
ATOM 822 C CA . LEU A 1 107 ? 17.898 -0.102 -9.289 1.00 98.38 107 LEU A CA 1
ATOM 823 C C . LEU A 1 107 ? 18.865 -1.185 -9.789 1.00 98.38 107 LEU A C 1
ATOM 825 O O . LEU A 1 107 ? 19.933 -0.863 -10.302 1.00 98.38 107 LEU A O 1
ATOM 829 N N . GLU A 1 108 ? 18.485 -2.458 -9.695 1.00 98.38 108 GLU A N 1
ATOM 830 C CA . GLU A 1 108 ? 19.276 -3.581 -10.208 1.00 98.38 108 GLU A CA 1
ATOM 831 C C . GLU A 1 108 ? 19.408 -3.563 -11.742 1.00 98.38 108 GLU A C 1
ATOM 833 O O . GLU A 1 108 ? 20.436 -3.966 -12.287 1.00 98.38 108 GLU A O 1
ATOM 838 N N . LYS A 1 109 ? 18.400 -3.047 -12.456 1.00 98.44 109 LYS A N 1
ATOM 839 C CA . LYS A 1 109 ? 18.409 -2.927 -13.925 1.00 98.44 109 LYS A CA 1
ATOM 840 C C . LYS A 1 109 ? 19.198 -1.713 -14.431 1.00 98.44 109 LYS A C 1
ATOM 842 O O . LYS A 1 109 ? 19.629 -1.717 -15.588 1.00 98.44 109 LYS A O 1
ATOM 847 N N . GLU A 1 110 ? 19.428 -0.694 -13.600 1.00 98.44 110 GLU A N 1
ATOM 848 C CA . GLU A 1 110 ? 20.128 0.544 -13.990 1.00 98.44 110 GLU A CA 1
ATOM 849 C C . GLU A 1 110 ? 21.517 0.321 -14.627 1.00 98.44 110 GLU A C 1
ATOM 851 O O . GLU A 1 110 ? 21.784 0.927 -15.672 1.00 98.44 110 GLU A O 1
ATOM 856 N N . PRO A 1 111 ? 22.404 -0.562 -14.117 1.00 97.94 111 PRO A N 1
ATOM 857 C CA . PRO A 1 111 ? 23.704 -0.816 -14.742 1.00 97.94 111 PRO A CA 1
ATOM 858 C C . PRO A 1 111 ? 23.577 -1.314 -16.185 1.00 97.94 111 PRO A C 1
ATOM 860 O O . PRO A 1 111 ? 24.247 -0.802 -17.084 1.00 97.94 111 PRO A O 1
ATOM 863 N N . ARG A 1 112 ? 22.662 -2.261 -16.432 1.00 98.00 112 ARG A N 1
ATOM 864 C CA . ARG A 1 112 ? 22.431 -2.813 -17.772 1.00 98.00 112 ARG A CA 1
ATOM 865 C C . ARG A 1 112 ? 21.811 -1.781 -18.711 1.00 98.00 112 ARG A C 1
ATOM 867 O O . ARG A 1 112 ? 22.207 -1.688 -19.872 1.00 98.00 112 ARG A O 1
ATOM 874 N N . ILE A 1 113 ? 20.874 -0.973 -18.216 1.00 98.31 113 ILE A N 1
ATOM 875 C CA . ILE A 1 113 ? 20.294 0.141 -18.979 1.00 98.31 113 ILE A CA 1
ATOM 876 C C . ILE A 1 113 ? 21.385 1.156 -19.353 1.00 98.31 113 ILE A C 1
ATOM 878 O O . ILE A 1 113 ? 21.424 1.630 -20.490 1.00 98.31 113 ILE A O 1
ATOM 882 N N . SER A 1 114 ? 22.294 1.476 -18.429 1.00 98.19 114 SER A N 1
ATOM 883 C CA . SER A 1 114 ? 23.418 2.386 -18.671 1.00 98.19 114 SER A CA 1
ATOM 884 C C . SER A 1 114 ? 24.378 1.853 -19.739 1.00 98.19 114 SER A C 1
ATOM 886 O O . SER A 1 114 ? 24.761 2.592 -20.650 1.00 98.19 114 SER A O 1
ATOM 888 N N . GLU A 1 115 ? 24.710 0.561 -19.691 1.00 98.38 115 GLU A N 1
ATOM 889 C CA . GLU A 1 115 ? 25.535 -0.105 -20.702 1.00 98.38 115 GLU A CA 1
ATOM 890 C C . GLU A 1 115 ? 24.900 -0.020 -22.097 1.00 98.38 115 GLU A C 1
ATOM 892 O O . GLU A 1 115 ? 25.533 0.455 -23.042 1.00 98.38 115 GLU A O 1
ATOM 897 N N . LEU A 1 116 ? 23.625 -0.394 -22.223 1.00 98.50 116 LEU A N 1
ATOM 898 C CA . LEU A 1 116 ? 22.901 -0.333 -23.496 1.00 98.50 116 LEU A CA 1
ATOM 899 C C . LEU A 1 116 ? 22.798 1.104 -24.025 1.00 98.50 116 LEU A C 1
ATOM 901 O O . LEU A 1 116 ? 22.993 1.347 -25.217 1.00 98.50 116 LEU A O 1
ATOM 905 N N . ARG A 1 117 ? 22.562 2.086 -23.144 1.00 98.56 117 ARG A N 1
ATOM 906 C CA . ARG A 1 117 ? 22.584 3.513 -23.504 1.00 98.56 117 ARG A CA 1
ATOM 907 C C . ARG A 1 117 ? 23.957 3.942 -24.029 1.00 98.56 117 ARG A C 1
ATOM 909 O O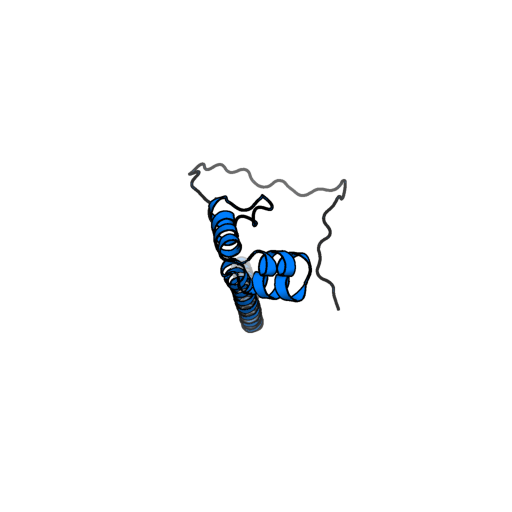 . ARG A 1 117 ? 24.020 4.700 -24.995 1.00 98.56 117 ARG A O 1
ATOM 916 N N . ASN A 1 118 ? 25.048 3.475 -23.419 1.00 98.31 118 ASN A N 1
ATOM 917 C CA . ASN A 1 118 ? 26.409 3.737 -23.896 1.00 98.31 118 ASN A CA 1
ATOM 918 C C . ASN A 1 118 ? 26.655 3.126 -25.280 1.00 98.31 118 ASN A C 1
ATOM 920 O O . ASN A 1 118 ? 27.154 3.821 -26.165 1.00 98.31 118 ASN A O 1
ATOM 924 N N . GLN A 1 119 ? 26.263 1.867 -25.484 1.00 98.38 119 GLN A N 1
ATOM 925 C CA . GLN A 1 119 ? 26.391 1.184 -26.773 1.00 98.38 119 GLN A CA 1
ATOM 926 C C . GLN A 1 119 ? 25.613 1.917 -27.871 1.00 98.38 119 GLN A C 1
ATOM 928 O O . GLN A 1 119 ? 26.174 2.245 -28.914 1.00 98.38 119 GLN A O 1
ATOM 933 N N . ALA A 1 120 ? 24.351 2.267 -27.615 1.00 98.19 120 ALA A N 1
ATOM 934 C CA . ALA A 1 120 ? 23.535 3.023 -28.561 1.00 98.19 120 ALA A CA 1
ATOM 935 C C . ALA A 1 120 ? 24.180 4.373 -28.922 1.00 98.19 120 ALA A C 1
ATOM 937 O O . ALA A 1 120 ? 24.291 4.710 -30.101 1.00 98.19 120 ALA A O 1
ATOM 938 N N . ARG A 1 121 ? 24.680 5.122 -27.926 1.00 98.12 121 ARG A N 1
ATOM 939 C CA . ARG A 1 121 ? 25.416 6.377 -28.163 1.00 98.12 121 ARG A CA 1
ATOM 940 C C . ARG A 1 121 ? 26.641 6.173 -29.053 1.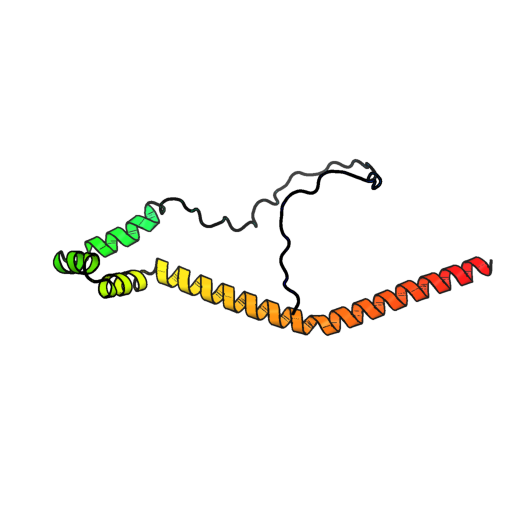00 98.12 121 ARG A C 1
ATOM 942 O O . ARG A 1 121 ? 26.888 6.991 -29.939 1.00 98.12 121 ARG A O 1
ATOM 949 N N . PHE A 1 122 ? 27.400 5.103 -28.822 1.00 98.38 122 PHE A N 1
ATOM 950 C CA . PHE A 1 122 ? 28.571 4.773 -29.628 1.00 98.38 122 PHE A CA 1
ATOM 951 C C . PHE A 1 122 ? 28.194 4.511 -31.091 1.00 98.38 122 PHE A C 1
ATOM 953 O O . PHE A 1 122 ? 28.755 5.148 -31.983 1.00 98.38 122 PHE A O 1
ATOM 960 N N . TYR A 1 123 ? 27.211 3.641 -31.342 1.00 98.12 123 TYR A N 1
ATOM 961 C CA . TYR A 1 123 ? 26.794 3.301 -32.705 1.00 98.12 123 TYR A CA 1
ATOM 962 C C . TYR A 1 123 ? 26.222 4.497 -33.465 1.00 98.12 123 TYR A C 1
ATOM 964 O O . TYR A 1 123 ? 26.582 4.703 -34.621 1.00 98.12 123 TYR A O 1
ATOM 972 N N . VAL A 1 124 ? 25.402 5.329 -32.814 1.00 98.38 124 VAL A N 1
ATOM 973 C CA . VAL A 1 124 ? 24.863 6.557 -33.425 1.00 98.38 124 VAL A CA 1
ATOM 974 C C . VAL A 1 124 ? 25.993 7.498 -33.853 1.00 98.38 124 VAL A C 1
ATOM 976 O O . VAL A 1 124 ? 25.982 8.013 -34.972 1.00 98.38 124 VAL A O 1
ATOM 979 N N . ARG A 1 125 ? 27.009 7.689 -33.000 1.00 98.25 125 ARG A N 1
ATOM 980 C CA . ARG A 1 125 ? 28.178 8.512 -33.340 1.00 98.25 125 ARG A CA 1
ATOM 981 C C . ARG A 1 125 ? 28.977 7.907 -34.493 1.00 98.25 125 ARG A C 1
ATOM 983 O O . ARG A 1 125 ? 29.351 8.637 -35.409 1.00 98.25 125 ARG A O 1
ATOM 990 N N . LEU A 1 126 ? 29.253 6.605 -34.447 1.00 97.94 126 LEU A N 1
ATOM 991 C CA . LEU A 1 126 ? 30.028 5.920 -35.480 1.00 97.94 126 LEU A CA 1
ATOM 992 C C . LEU A 1 126 ? 29.334 6.010 -36.842 1.00 97.94 126 LEU A C 1
ATOM 994 O O . LEU A 1 126 ? 29.971 6.357 -37.833 1.00 97.94 126 LEU A O 1
ATOM 998 N N . PHE A 1 127 ? 28.025 5.764 -36.877 1.00 98.06 127 PHE A N 1
ATOM 999 C CA . PHE A 1 127 ? 27.227 5.873 -38.091 1.00 98.06 127 PHE A CA 1
ATOM 1000 C C . PHE A 1 127 ? 27.291 7.284 -38.690 1.00 98.06 127 PHE A C 1
ATOM 1002 O O . PHE A 1 127 ? 27.534 7.430 -39.886 1.00 98.06 127 PHE A O 1
ATOM 1009 N N . GLY A 1 128 ? 27.166 8.325 -37.859 1.00 97.19 128 GLY A N 1
ATOM 1010 C CA . GLY A 1 128 ? 27.312 9.711 -38.309 1.00 97.19 128 GLY A CA 1
ATOM 1011 C C . GLY A 1 128 ? 28.682 9.998 -38.936 1.00 97.19 128 GLY A C 1
ATOM 1012 O O . GLY A 1 128 ? 28.756 10.601 -40.005 1.00 97.19 128 GLY A O 1
ATOM 1013 N N . GLN A 1 129 ? 29.766 9.510 -38.323 1.00 97.00 129 GLN A N 1
ATOM 1014 C CA . GLN A 1 129 ? 31.122 9.678 -38.864 1.00 97.00 129 GLN A CA 1
ATOM 1015 C C . GLN A 1 129 ? 31.309 8.955 -40.202 1.00 97.00 129 GLN A C 1
ATOM 1017 O O . GLN A 1 129 ? 31.882 9.514 -41.137 1.00 97.00 129 GLN A O 1
ATOM 1022 N N . LEU A 1 130 ? 30.803 7.725 -40.314 1.00 97.19 130 LEU A N 1
ATOM 1023 C CA . LEU A 1 130 ? 30.863 6.956 -41.556 1.00 97.19 130 LEU A CA 1
ATOM 1024 C C . LEU A 1 130 ? 30.058 7.632 -42.671 1.00 97.19 130 LEU A C 1
ATOM 1026 O O . LEU A 1 130 ? 30.563 7.771 -43.783 1.00 97.19 130 LEU A O 1
ATOM 1030 N N . SER A 1 131 ? 28.851 8.115 -42.365 1.00 96.62 131 SER A N 1
ATOM 1031 C CA . SER A 1 131 ? 28.027 8.865 -43.316 1.00 96.62 131 SER A CA 1
ATOM 1032 C C . SER A 1 131 ? 28.741 10.122 -43.819 1.00 96.62 131 SER A C 1
ATOM 1034 O O . SER A 1 131 ? 28.701 10.406 -45.013 1.00 96.62 131 SER A O 1
ATOM 1036 N N . TRP A 1 132 ? 29.416 10.863 -42.934 1.00 94.88 132 TRP A N 1
ATOM 1037 C CA . TRP A 1 132 ? 30.178 12.056 -43.311 1.00 94.88 132 TRP A CA 1
ATOM 1038 C C . TRP A 1 132 ? 31.378 11.726 -44.209 1.00 94.88 132 TRP A C 1
ATOM 1040 O O . TRP A 1 132 ? 31.597 12.390 -45.222 1.00 94.88 132 TRP A O 1
ATOM 1050 N N . LEU A 1 133 ? 32.133 10.674 -43.877 1.00 96.38 133 LEU A N 1
ATOM 1051 C CA . LEU A 1 133 ? 33.275 10.225 -44.681 1.00 96.38 133 LEU A CA 1
ATOM 1052 C C . LEU A 1 133 ? 32.860 9.765 -46.081 1.00 96.38 133 LEU A C 1
ATOM 1054 O O . LEU A 1 133 ? 33.571 10.048 -47.044 1.00 96.38 133 LEU A O 1
ATOM 1058 N N . LEU A 1 134 ? 31.727 9.068 -46.197 1.00 95.25 134 LEU A N 1
ATOM 1059 C CA . LEU A 1 134 ? 31.174 8.655 -47.486 1.00 95.25 134 LEU A CA 1
ATOM 1060 C C . LEU A 1 134 ? 30.748 9.864 -48.323 1.00 95.25 134 LEU A C 1
ATOM 1062 O O . LEU A 1 134 ? 31.077 9.920 -49.503 1.00 95.25 134 LEU A O 1
ATOM 1066 N N . LEU A 1 135 ? 30.098 10.857 -47.708 1.00 93.88 135 LEU A N 1
ATOM 1067 C CA . LEU A 1 135 ? 29.676 12.076 -48.403 1.00 93.88 135 LEU A CA 1
ATOM 1068 C C . LEU A 1 135 ? 30.863 12.912 -48.907 1.00 93.88 135 LEU A C 1
ATOM 1070 O O . LEU A 1 135 ? 30.744 13.578 -49.921 1.00 93.88 135 LEU A O 1
ATOM 1074 N N . LYS A 1 136 ? 32.009 12.866 -48.216 1.00 91.50 136 LYS A N 1
ATOM 1075 C CA . LYS A 1 136 ? 33.240 13.568 -48.617 1.00 91.50 136 LYS A CA 1
ATOM 1076 C C . LYS A 1 136 ? 34.015 12.858 -49.740 1.00 91.50 136 LYS A C 1
ATOM 1078 O O . LYS A 1 136 ? 34.926 13.449 -50.314 1.00 91.50 136 LYS A O 1
ATOM 1083 N N . LYS A 1 137 ? 33.733 11.574 -49.987 1.00 81.56 137 LYS A N 1
ATOM 1084 C CA . LYS A 1 137 ? 34.411 10.759 -51.010 1.00 81.56 137 LYS A CA 1
ATOM 1085 C C . LYS A 1 137 ? 33.719 10.773 -52.379 1.00 81.56 137 LYS A C 1
ATOM 1087 O O . LYS A 1 137 ? 34.354 10.332 -53.334 1.00 81.56 137 LYS A O 1
ATOM 1092 N N . ASN A 1 138 ? 32.478 11.252 -52.455 1.00 68.94 138 ASN A N 1
ATOM 1093 C CA . ASN A 1 138 ? 31.766 11.573 -53.699 1.00 68.94 138 ASN A CA 1
ATOM 1094 C C . ASN A 1 138 ? 31.834 13.076 -53.982 1.00 68.94 138 ASN A C 1
ATOM 1096 O O . ASN A 1 138 ? 31.612 13.437 -55.157 1.00 68.94 138 ASN A O 1
#